Protein 4MAK (pdb70)

Sequence (149 aa):
SMLVVVTENVPPRLRGRLAIWLLEVRAGVYVVGDVSAKIREMIWEQIAGLAEEGNVVMAWATNTETGFEFQTFGSMLVVVTENVPPRLRGRLAIWLLEVRAGVYVGDVSAKIREMIWEEQIAGLAEEGNVVMAWATNTETGFEFQTFGLNR

Nearest PDB structures (foldseek):
  4mak-assembly1_A  TM=1.014E+00  e=4.701E-13  Escherichia coli str. K-12 substr. MG1655
  4qdl-assembly1_E  TM=9.890E-01  e=5.034E-12  Escherichia coli K-12
  5dlj-assembly1_E  TM=9.706E-01  e=2.065E-11  Escherichia coli K-12
  4p6i-assembly1_A  TM=9.844E-01  e=1.123E-10  Escherichia coli K-12
  8fyc-assembly1_A  TM=9.137E-01  e=1.319E-06  Megasphaera

Structure (mmCIF, N/CA/C/O backbone):
data_4MAK
#
_entry.id   4MAK
#
_cell.length_a   30.048
_cell.length_b   66.009
_cell.length_c   69.972
_cell.angle_alpha   90.00
_cell.angle_beta   90.00
_cell.angle_gamma   90.00
#
_symmetry.space_group_name_H-M   'P 21 21 21'
#
loop_
_entity.id
_entity.type
_entity.pdbx_description
1 polymer 'CRISPR-associated endoribonuclease Cas2'
2 non-polymer DI(HYDROXYETHYL)ETHER
3 water water
#
loop_
_atom_site.group_PDB
_atom_site.id
_atom_site.type_symbol
_atom_site.label_atom_id
_atom_site.label_alt_id
_atom_site.label_comp_id
_atom_site.label_asym_id
_atom_site.label_entity_id
_atom_site.label_seq_id
_atom_site.pdbx_PDB_ins_code
_atom_site.Cartn_x
_atom_site.Cartn_y
_atom_site.Cartn_z
_atom_site.occupancy
_atom_site.B_iso_or_equiv
_atom_site.auth_seq_id
_atom_site.auth_comp_id
_atom_site.auth_asym_id
_atom_site.auth_atom_id
_atom_site.pdbx_PDB_model_num
ATOM 1 N N . SER A 1 2 ? 3.691 -11.518 10.992 1.00 20.77 2 SER A N 1
ATOM 2 C CA . SER A 1 2 ? 2.675 -11.104 9.998 1.00 18.18 2 SER A CA 1
ATOM 3 C C . SER A 1 2 ? 3.009 -9.741 9.501 1.00 16.03 2 SER A C 1
ATOM 4 O O . SER A 1 2 ? 3.517 -8.879 10.253 1.00 16.67 2 SER A O 1
ATOM 7 N N . MET A 1 3 ? 2.685 -9.471 8.253 1.00 15.44 3 MET A N 1
ATOM 8 C CA . MET A 1 3 ? 2.934 -8.145 7.716 1.00 15.09 3 MET A CA 1
ATOM 9 C C . MET A 1 3 ? 2.151 -7.092 8.500 1.00 14.45 3 MET A C 1
ATOM 10 O O . MET A 1 3 ? 0.960 -7.282 8.776 1.00 16.15 3 MET A O 1
ATOM 15 N N . LEU A 1 4 ? 2.809 -5.968 8.780 1.00 14.10 4 LEU A N 1
ATOM 16 C CA . LEU A 1 4 ? 2.238 -4.809 9.423 1.00 14.46 4 LEU A CA 1
ATOM 17 C C . LEU A 1 4 ? 2.666 -3.559 8.646 1.00 14.14 4 LEU A C 1
ATOM 18 O O . LEU A 1 4 ? 3.844 -3.402 8.346 1.00 14.76 4 LEU A O 1
ATOM 23 N N . VAL A 1 5 ? 1.690 -2.710 8.323 1.00 13.73 5 VAL A N 1
ATOM 24 C CA . VAL A 1 5 ? 1.930 -1.422 7.741 1.00 13.60 5 VAL A CA 1
ATOM 25 C C . VAL A 1 5 ? 1.402 -0.366 8.705 1.00 14.04 5 VAL A C 1
ATOM 26 O O . VAL A 1 5 ? 0.304 -0.498 9.226 1.00 14.86 5 VAL A O 1
ATOM 30 N N . VAL A 1 6 ? 2.193 0.682 8.933 1.00 13.75 6 VAL A N 1
ATOM 31 C CA . VAL A 1 6 ? 1.809 1.820 9.741 1.00 13.86 6 VAL A CA 1
ATOM 32 C C . VAL A 1 6 ? 1.988 3.076 8.909 1.00 14.16 6 VAL A C 1
ATOM 33 O O . VAL A 1 6 ? 3.062 3.308 8.364 1.00 15.55 6 VAL A O 1
ATOM 37 N N . VAL A 1 7 ? 0.928 3.867 8.796 1.00 14.31 7 VAL A N 1
ATOM 38 C CA . VAL A 1 7 ? 0.941 5.114 8.055 1.00 15.48 7 VAL A CA 1
ATOM 39 C C . VAL A 1 7 ? 0.703 6.250 9.038 1.00 15.31 7 VAL A C 1
ATOM 40 O O . VAL A 1 7 ? -0.322 6.261 9.703 1.00 16.61 7 VAL A O 1
ATOM 44 N N . THR A 1 8 ? 1.632 7.183 9.136 1.00 16.33 8 THR A N 1
ATOM 45 C CA . THR A 1 8 ? 1.558 8.260 10.104 1.00 17.58 8 THR A CA 1
ATOM 46 C C . THR A 1 8 ? 1.418 9.605 9.405 1.00 17.95 8 THR A C 1
ATOM 47 O O . THR A 1 8 ? 1.965 9.799 8.307 1.00 19.95 8 THR A O 1
ATOM 51 N N . GLU A 1 9 ? 0.801 10.553 10.110 1.00 18.94 9 GLU A N 1
ATOM 52 C CA . GLU A 1 9 ? 0.690 11.950 9.679 1.00 20.62 9 GLU A CA 1
ATOM 53 C C . GLU A 1 9 ? 0.750 12.824 10.937 1.00 20.16 9 GLU A C 1
ATOM 54 O O . GLU A 1 9 ? -0.011 12.583 11.854 1.00 20.52 9 GLU A O 1
ATOM 60 N N . ASN A 1 10 ? 1.660 13.793 10.957 1.00 21.62 10 ASN A N 1
ATOM 61 C CA . ASN A 1 10 ? 1.692 14.789 12.040 1.00 23.15 10 ASN A CA 1
ATOM 62 C C . ASN A 1 10 ? 1.875 14.198 13.411 1.00 21.66 10 ASN A C 1
ATOM 63 O O . ASN A 1 10 ? 1.258 14.635 14.372 1.00 23.62 10 ASN A O 1
ATOM 68 N N . VAL A 1 11 ? 2.700 13.158 13.503 1.00 20.70 11 VAL A N 1
ATOM 69 C CA . VAL A 1 11 ? 3.007 12.563 14.782 1.00 18.97 11 VAL A CA 1
ATOM 70 C C . VAL A 1 11 ? 4.371 13.045 15.295 1.00 20.06 11 VAL A C 1
ATOM 71 O O . VAL A 1 11 ? 5.241 13.483 14.536 1.00 22.40 11 VAL A O 1
ATOM 75 N N . PRO A 1 12 ? 4.606 12.949 16.605 1.00 20.39 12 PRO A N 1
ATOM 76 C CA . PRO A 1 12 ? 5.885 13.422 17.143 1.00 21.55 12 PRO A CA 1
ATOM 77 C C . PRO A 1 12 ? 7.055 12.583 16.690 1.00 21.50 12 PRO A C 1
ATOM 78 O O . PRO A 1 12 ? 6.907 11.360 16.460 1.00 21.16 12 PRO A O 1
ATOM 82 N N . PRO A 1 13 ? 8.250 13.188 16.599 1.00 22.48 13 PRO A N 1
ATOM 83 C CA . PRO A 1 13 ? 9.433 12.441 16.180 1.00 23.29 13 PRO A CA 1
ATOM 84 C C . PRO A 1 13 ? 9.715 11.183 17.006 1.00 22.00 13 PRO A C 1
ATOM 85 O O . PRO A 1 13 ? 10.219 10.200 16.470 1.00 22.65 13 PRO A O 1
ATOM 89 N N . ARG A 1 14 ? 9.384 11.190 18.274 1.00 21.04 14 ARG A N 1
ATOM 90 C CA . ARG A 1 14 ? 9.658 10.026 19.100 1.00 20.92 14 ARG A CA 1
ATOM 91 C C . ARG A 1 14 ? 8.898 8.818 18.585 1.00 19.29 14 ARG A C 1
ATOM 92 O O . ARG A 1 14 ? 9.432 7.696 18.615 1.00 19.62 14 ARG A O 1
ATOM 100 N N . LEU A 1 15 ? 7.660 9.002 18.158 1.00 18.63 15 LEU A N 1
ATOM 101 C CA . LEU A 1 15 ? 6.919 7.854 17.633 1.00 17.07 15 LEU A CA 1
ATOM 102 C C . LEU A 1 15 ? 7.530 7.364 16.338 1.00 17.53 15 LEU A C 1
ATOM 103 O O . LEU A 1 15 ? 7.630 6.178 16.097 1.00 17.88 15 LEU A O 1
ATOM 108 N N . ARG A 1 16 ? 7.922 8.280 15.463 1.00 18.52 16 ARG A N 1
ATOM 109 C CA . ARG A 1 16 ? 8.585 7.899 14.220 1.00 18.84 16 ARG A CA 1
ATOM 110 C C . ARG A 1 16 ? 9.810 7.034 14.507 1.00 18.69 16 ARG A C 1
ATOM 111 O O . ARG A 1 16 ? 10.043 5.995 13.871 1.00 20.08 16 ARG A O 1
ATOM 119 N N . GLY A 1 17 ? 10.605 7.453 15.493 1.00 18.90 17 GLY A N 1
ATOM 120 C CA . GLY A 1 17 ? 11.807 6.699 15.831 1.00 18.22 17 GLY A CA 1
ATOM 121 C C . GLY A 1 17 ? 11.495 5.325 16.388 1.00 17.21 17 GLY A C 1
ATOM 122 O O . GLY A 1 17 ? 12.167 4.344 16.067 1.00 18.54 17 GLY A O 1
ATOM 123 N N . ARG A 1 18 ? 10.474 5.213 17.230 1.00 16.49 18 ARG A N 1
ATOM 124 C CA . ARG A 1 18 ? 10.153 3.907 17.781 1.00 16.06 18 ARG A CA 1
ATOM 125 C C . ARG A 1 18 ? 9.596 2.981 16.695 1.00 15.29 18 ARG A C 1
ATOM 126 O O . ARG A 1 18 ? 9.892 1.793 16.734 1.00 16.30 18 ARG A O 1
ATOM 134 N N . LEU A 1 19 ? 8.779 3.487 15.781 1.00 15.47 19 LEU A N 1
ATOM 135 C CA . LEU A 1 19 ? 8.308 2.628 14.696 1.00 15.47 19 LEU A CA 1
ATOM 136 C C . LEU A 1 19 ? 9.459 2.042 13.927 1.00 15.17 19 LEU A C 1
ATOM 137 O O . LEU A 1 19 ? 9.434 0.878 13.520 1.00 16.09 19 LEU A O 1
ATOM 142 N N . ALA A 1 20 ? 10.514 2.820 13.734 1.00 15.85 20 ALA A N 1
ATOM 143 C CA . ALA A 1 20 ? 11.689 2.414 12.976 1.00 16.20 20 ALA A CA 1
ATOM 144 C C . ALA A 1 20 ? 12.517 1.338 13.692 1.00 15.71 20 ALA A C 1
ATOM 145 O O . ALA A 1 20 ? 13.359 0.720 13.047 1.00 17.41 20 ALA A O 1
ATOM 147 N N . ILE A 1 21 ? 12.291 1.085 14.978 1.00 15.46 21 ILE A N 1
ATOM 148 C CA . ILE A 1 21 ? 12.950 -0.034 15.639 1.00 15.98 21 ILE A CA 1
ATOM 149 C C . ILE A 1 21 ? 12.632 -1.341 14.930 1.00 15.92 21 ILE A C 1
ATOM 150 O O . ILE A 1 21 ? 13.478 -2.212 14.801 1.00 17.93 21 ILE A O 1
ATOM 155 N N . TRP A 1 22 ? 11.380 -1.479 14.539 1.00 15.08 22 TRP A N 1
ATOM 156 C CA . TRP A 1 22 ? 10.865 -2.730 14.017 1.00 16.09 22 TRP A CA 1
ATOM 157 C C . TRP A 1 22 ? 10.495 -2.708 12.560 1.00 15.50 22 TRP A C 1
ATOM 158 O O . TRP A 1 22 ? 10.418 -3.763 11.936 1.00 17.68 22 TRP A O 1
ATOM 169 N N . LEU A 1 23 ? 10.218 -1.546 12.008 1.00 14.73 23 LEU A N 1
ATOM 170 C CA . LEU A 1 23 ? 9.648 -1.409 10.672 1.00 14.96 23 LEU A CA 1
ATOM 171 C C . LEU A 1 23 ? 10.551 -0.574 9.779 1.00 14.99 23 LEU A C 1
ATOM 172 O O . LEU A 1 23 ? 11.313 0.265 10.266 1.00 17.58 23 LEU A O 1
ATOM 177 N N . LEU A 1 24 ? 10.455 -0.818 8.493 1.00 14.92 24 LEU A N 1
ATOM 178 C CA . LEU A 1 24 ? 11.190 -0.096 7.469 1.00 15.51 24 LEU A CA 1
ATOM 179 C C . LEU A 1 24 ? 10.381 1.072 6.955 1.00 14.55 24 LEU A C 1
ATOM 180 O O . LEU A 1 24 ? 9.234 0.888 6.497 1.00 15.35 24 LEU A O 1
ATOM 185 N N . GLU A 1 25 ? 10.903 2.288 7.028 1.00 15.24 25 GLU A N 1
ATOM 186 C CA . GLU A 1 25 ? 10.247 3.456 6.509 1.00 16.24 25 GLU A CA 1
ATOM 187 C C . GLU A 1 25 ? 10.518 3.525 5.000 1.00 16.62 25 GLU A C 1
ATOM 188 O O . GLU A 1 25 ? 11.574 3.895 4.563 1.00 19.79 25 GLU A O 1
ATOM 194 N N . VAL A 1 26 ? 9.554 3.104 4.205 1.00 16.56 26 VAL A N 1
ATOM 195 C CA . VAL A 1 26 ? 9.733 3.026 2.760 1.00 18.75 26 VAL A CA 1
ATOM 196 C C . VAL A 1 26 ? 9.481 4.333 2.048 1.00 19.23 26 VAL A C 1
ATOM 197 O O . VAL A 1 26 ? 9.969 4.513 0.946 1.00 23.75 26 VAL A O 1
ATOM 201 N N . ARG A 1 27 ? 8.703 5.211 2.657 1.00 19.59 27 ARG A N 1
ATOM 202 C CA . ARG A 1 27 ? 8.413 6.585 2.2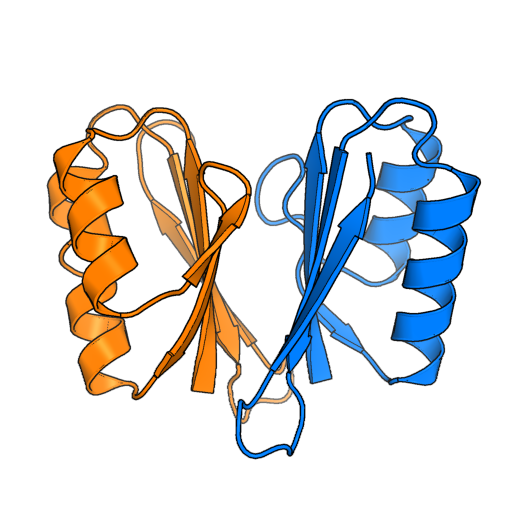44 1.00 21.04 27 ARG A CA 1
ATOM 203 C C . ARG A 1 27 ? 8.163 7.333 3.554 1.00 19.68 27 ARG A C 1
ATOM 204 O O . ARG A 1 27 ? 7.809 6.714 4.503 1.00 19.69 27 ARG A O 1
ATOM 212 N N . ALA A 1 28 ? 8.361 8.639 3.618 1.00 21.57 28 ALA A N 1
ATOM 213 C CA . ALA A 1 28 ? 8.135 9.364 4.875 1.00 21.89 28 ALA A CA 1
ATOM 214 C C . ALA A 1 28 ? 6.758 9.028 5.419 1.00 21.06 28 ALA A C 1
ATOM 215 O O . ALA A 1 28 ? 5.747 9.210 4.754 1.00 22.91 28 ALA A O 1
ATOM 217 N N . GLY A 1 29 ? 6.720 8.528 6.632 1.00 19.82 29 GLY A N 1
ATOM 218 C CA . GLY A 1 29 ? 5.464 8.217 7.266 1.00 19.61 29 GLY A CA 1
ATOM 219 C C . GLY A 1 29 ? 4.810 6.902 6.852 1.00 18.33 29 GLY A C 1
ATOM 220 O O . GLY A 1 29 ? 3.667 6.641 7.282 1.00 19.84 29 GLY A O 1
ATOM 221 N N . VAL A 1 30 ? 5.471 6.068 6.060 1.00 16.86 30 VAL A N 1
ATOM 222 C CA . VAL A 1 30 ? 4.939 4.759 5.682 1.00 16.12 30 VAL A CA 1
ATOM 223 C C . VAL A 1 30 ? 5.941 3.697 6.070 1.00 15.34 30 VAL A C 1
ATOM 224 O O . VAL A 1 30 ? 7.028 3.645 5.526 1.00 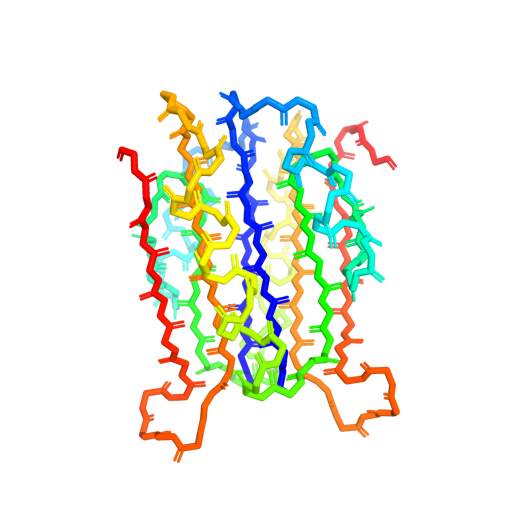16.74 30 VAL A O 1
ATOM 228 N N . TYR A 1 31 ? 5.558 2.897 7.049 1.00 14.35 31 TYR A N 1
ATOM 229 C CA . TYR A 1 31 ? 6.410 1.897 7.651 1.00 14.68 31 TYR A CA 1
ATOM 230 C C . TYR A 1 31 ? 5.888 0.503 7.362 1.00 14.14 31 TYR A C 1
ATOM 231 O O . TYR A 1 31 ? 4.672 0.273 7.488 1.00 15.35 31 TYR A O 1
ATOM 240 N N . VAL A 1 32 ? 6.762 -0.429 7.037 1.00 14.20 32 VAL A N 1
ATOM 241 C CA A VAL A 1 32 ? 6.368 -1.813 6.753 0.50 14.38 32 VAL A CA 1
ATOM 242 C CA B VAL A 1 32 ? 6.341 -1.794 6.734 0.50 14.60 32 VAL A CA 1
ATOM 243 C C . VAL A 1 32 ? 7.297 -2.824 7.378 1.00 14.07 32 VAL A C 1
ATOM 244 O O . VAL A 1 32 ? 8.532 -2.652 7.386 1.00 15.04 32 VAL A O 1
ATOM 251 N N . GLY A 1 33 ? 6.739 -3.894 7.909 1.00 14.78 33 GLY A N 1
ATOM 252 C CA . GLY A 1 33 ? 7.557 -4.955 8.422 1.00 15.68 33 GLY A CA 1
ATOM 253 C C . GLY A 1 33 ? 6.775 -6.229 8.566 1.00 15.43 33 GLY A C 1
ATOM 254 O O . GLY A 1 33 ? 5.583 -6.275 8.237 1.00 17.25 33 GLY A O 1
ATOM 255 N N . ASP A 1 34 ? 7.441 -7.255 9.050 1.00 16.49 34 ASP A N 1
ATOM 256 C CA . ASP A 1 34 ? 6.835 -8.541 9.393 1.00 16.51 34 ASP A CA 1
ATOM 257 C C . ASP A 1 34 ? 7.194 -8.784 10.837 1.00 16.86 34 ASP A C 1
ATOM 258 O O . ASP A 1 34 ? 8.347 -9.011 11.136 1.00 19.41 34 ASP A O 1
ATOM 263 N N . VAL A 1 35 ? 6.222 -8.705 11.727 1.00 16.19 35 VAL A N 1
ATOM 264 C CA . VAL A 1 35 ? 6.484 -8.736 13.159 1.00 16.74 35 VAL A CA 1
ATOM 265 C C . VAL A 1 35 ? 5.463 -9.641 13.838 1.00 16.27 35 VAL A C 1
ATOM 266 O O . VAL A 1 35 ? 4.351 -9.862 13.359 1.00 16.99 35 VAL A O 1
ATOM 270 N N . SER A 1 36 ? 5.853 -10.147 14.989 1.00 16.54 36 SER A N 1
ATOM 271 C CA . SER A 1 36 ? 5.000 -11.006 15.790 1.00 16.98 36 SER A CA 1
ATOM 272 C C . SER A 1 36 ? 3.814 -10.261 16.330 1.00 16.38 36 SER A C 1
ATOM 273 O O . SER A 1 36 ? 3.814 -9.015 16.392 1.00 16.18 36 SER A O 1
ATOM 276 N N . ALA A 1 37 ? 2.805 -10.982 16.779 1.00 17.09 37 ALA A N 1
ATOM 277 C CA . ALA A 1 37 ? 1.663 -10.372 17.419 1.00 17.10 37 ALA A CA 1
ATOM 278 C C . ALA A 1 37 ? 2.061 -9.573 18.659 1.00 16.98 37 ALA A C 1
ATOM 279 O O . ALA A 1 37 ? 1.515 -8.527 18.940 1.00 17.03 37 ALA A O 1
ATOM 281 N N . LYS A 1 38 ? 3.033 -10.073 19.411 1.00 17.23 38 LYS A N 1
ATOM 282 C CA . LYS A 1 38 ? 3.466 -9.375 20.614 1.00 17.53 38 LYS A CA 1
ATOM 283 C C . LYS A 1 38 ? 4.114 -8.042 20.253 1.00 16.24 38 LYS A C 1
ATOM 284 O O . LYS A 1 38 ? 3.856 -7.021 20.906 1.00 16.82 38 LYS A O 1
ATOM 290 N N . ILE A 1 39 ? 4.945 -8.005 19.225 1.00 16.00 39 ILE A N 1
ATOM 291 C CA . ILE A 1 39 ? 5.538 -6.756 18.799 1.00 15.50 39 ILE A CA 1
ATOM 292 C C . ILE A 1 39 ? 4.491 -5.853 18.192 1.00 15.10 39 ILE A C 1
ATOM 293 O O . ILE A 1 39 ? 4.512 -4.654 18.429 1.00 14.95 39 ILE A O 1
ATOM 298 N N . ARG A 1 40 ? 3.550 -6.397 17.453 1.00 15.44 40 ARG A N 1
ATOM 299 C CA . ARG A 1 40 ? 2.478 -5.583 16.938 1.00 15.04 40 ARG A CA 1
ATOM 300 C C . ARG A 1 40 ? 1.708 -4.885 18.079 1.00 14.30 40 ARG A C 1
ATOM 301 O O . ARG A 1 40 ? 1.367 -3.734 17.941 1.00 14.82 40 ARG A O 1
ATOM 309 N N . GLU A 1 41 ? 1.428 -5.615 19.170 1.00 15.01 41 GLU A N 1
ATOM 310 C CA . GLU A 1 41 ? 0.755 -5.015 20.311 1.00 15.16 41 GLU A CA 1
ATOM 311 C C . GLU A 1 41 ? 1.613 -3.960 20.973 1.00 14.97 41 GLU A C 1
ATOM 312 O O . GLU A 1 41 ? 1.080 -2.943 21.437 1.00 15.60 41 GLU A O 1
ATOM 318 N N . MET A 1 42 ? 2.922 -4.156 21.021 1.00 14.73 42 MET A N 1
ATOM 319 C CA . MET A 1 42 ? 3.794 -3.118 21.533 1.00 15.04 42 MET A CA 1
ATOM 320 C C . MET A 1 42 ? 3.703 -1.853 20.669 1.00 14.15 42 MET A C 1
ATOM 321 O O . MET A 1 42 ? 3.657 -0.733 21.183 1.00 14.99 42 MET A O 1
ATOM 326 N N . ILE A 1 43 ? 3.678 -2.028 19.348 1.00 13.98 43 ILE A N 1
ATOM 327 C CA . ILE A 1 43 ? 3.534 -0.916 18.437 1.00 14.34 43 ILE A CA 1
ATOM 328 C C . ILE A 1 43 ? 2.189 -0.204 18.622 1.00 13.93 43 ILE A C 1
ATOM 329 O O . ILE A 1 43 ? 2.142 1.022 18.656 1.00 14.60 43 ILE A O 1
ATOM 334 N N . TRP A 1 44 ? 1.111 -0.971 18.734 1.00 14.20 44 TRP A N 1
ATOM 335 C CA . TRP A 1 44 ? -0.228 -0.428 18.999 1.00 14.60 44 TRP A CA 1
ATOM 336 C C . TRP A 1 44 ? -0.160 0.484 20.230 1.00 14.43 44 TRP A C 1
ATOM 337 O O . TRP A 1 44 ? -0.660 1.613 20.221 1.00 15.07 44 TRP A O 1
ATOM 348 N N . GLU A 1 45 ? 0.449 -0.020 21.299 1.00 14.79 45 GLU A N 1
ATOM 349 C CA . GLU A 1 45 ? 0.583 0.730 22.555 1.00 15.18 45 GLU A CA 1
ATOM 350 C C . GLU A 1 45 ? 1.376 2.004 22.341 1.00 14.67 45 GLU A C 1
ATOM 351 O O . GLU A 1 45 ? 1.017 3.031 22.910 1.00 15.73 45 GLU A O 1
ATOM 357 N N . GLN A 1 46 ? 2.511 1.934 21.641 1.00 14.77 46 GLN A N 1
ATOM 358 C CA . GLN A 1 46 ? 3.298 3.142 21.433 1.00 14.99 46 GLN A CA 1
ATOM 359 C C . GLN A 1 46 ? 2.519 4.171 20.612 1.00 14.92 46 GLN A C 1
ATOM 360 O O . GLN A 1 46 ? 2.607 5.378 20.897 1.00 16.33 46 GLN A O 1
ATOM 366 N N . ILE A 1 47 ? 1.812 3.756 19.565 1.00 14.74 47 ILE A N 1
ATOM 367 C CA . ILE A 1 47 ? 1.000 4.679 18.793 1.00 14.74 47 ILE A CA 1
ATOM 368 C C . ILE A 1 47 ? -0.060 5.325 19.674 1.00 15.56 47 ILE A C 1
ATOM 369 O O . ILE A 1 47 ? -0.229 6.556 19.658 1.00 16.61 47 ILE A O 1
ATOM 374 N N . ALA A 1 48 ? -0.772 4.507 20.444 1.00 15.71 48 ALA A N 1
ATOM 375 C CA . ALA A 1 48 ? -1.839 5.052 21.285 1.00 17.57 48 ALA A CA 1
ATOM 376 C C . ALA A 1 48 ? -1.276 6.057 22.281 1.00 18.69 48 ALA A C 1
ATOM 377 O O . ALA A 1 48 ? -1.920 7.061 22.562 1.00 21.95 48 ALA A O 1
ATOM 379 N N . GLY A 1 49 ? -0.086 5.793 22.814 1.00 18.54 49 GLY A N 1
ATOM 380 C CA . GLY A 1 49 ? 0.509 6.685 23.800 1.00 20.38 49 GLY A CA 1
ATOM 381 C C . GLY A 1 49 ? 1.219 7.904 23.261 1.00 21.29 49 GLY A C 1
ATOM 382 O O . GLY A 1 49 ? 1.249 8.911 23.957 1.00 25.46 49 GLY A O 1
ATOM 383 N N . LEU A 1 50 ? 1.733 7.849 22.042 1.00 18.83 50 LEU A N 1
ATOM 384 C CA . LEU A 1 50 ? 2.627 8.873 21.554 1.00 19.36 50 LEU A CA 1
ATOM 385 C C . LEU A 1 50 ? 2.106 9.671 20.374 1.00 20.05 50 LEU A C 1
ATOM 386 O O . LEU A 1 50 ? 2.744 10.672 20.045 1.00 22.72 50 LEU A O 1
ATOM 391 N N . ALA A 1 51 ? 1.001 9.287 19.743 1.00 19.27 51 ALA A N 1
ATOM 392 C CA . ALA A 1 51 ? 0.576 9.949 18.514 1.00 19.67 51 ALA A CA 1
ATOM 393 C C . ALA A 1 51 ? 0.172 11.403 18.729 1.00 20.33 51 ALA A C 1
ATOM 394 O O . ALA A 1 51 ? 0.203 12.172 17.770 1.00 20.18 51 ALA A O 1
ATOM 396 N N . GLU A 1 52 ? -0.226 11.743 19.952 1.00 21.04 52 GLU A N 1
ATOM 397 C CA . GLU A 1 52 ? -0.706 13.079 20.319 1.00 21.02 52 GLU A CA 1
ATOM 398 C C . GLU A 1 52 ? -1.854 13.437 19.372 1.00 21.57 52 GLU A C 1
ATOM 399 O O . GLU A 1 52 ? -2.848 12.728 19.347 1.00 22.95 52 GLU A O 1
ATOM 405 N N . GLU A 1 53 ? -1.719 14.506 18.607 1.00 20.67 53 GLU A N 1
ATOM 406 C CA . GLU A 1 53 ? -2.780 14.927 17.740 1.00 20.68 53 GLU A CA 1
ATOM 407 C C . GLU A 1 53 ? -2.644 14.412 16.311 1.00 21.43 53 GLU A C 1
ATOM 408 O O . GLU A 1 53 ? -3.407 14.815 15.446 1.00 23.63 53 GLU A O 1
ATOM 414 N N . GLY A 1 54 ? -1.636 13.590 16.043 1.00 20.79 54 GLY A N 1
ATOM 415 C CA . GLY A 1 54 ? -1.439 12.973 14.765 1.00 19.94 54 GLY A CA 1
ATOM 416 C C . GLY A 1 54 ? -2.486 11.960 14.384 1.00 19.43 54 GLY A C 1
ATOM 417 O O . GLY A 1 54 ? -3.317 11.555 15.170 1.00 24.61 54 GLY A O 1
ATOM 418 N N . ASN A 1 55 ? -2.449 11.560 13.133 1.00 20.22 55 ASN A N 1
ATOM 419 C CA . ASN A 1 55 ? -3.332 10.542 12.607 1.00 22.43 55 ASN A CA 1
ATOM 420 C C . ASN A 1 55 ? -2.487 9.318 12.217 1.00 19.17 55 ASN A C 1
ATOM 421 O O . ASN A 1 55 ? -1.464 9.454 11.566 1.00 19.93 55 ASN A O 1
ATOM 426 N N . VAL A 1 56 ? -2.906 8.123 12.594 1.00 17.64 56 VAL A N 1
ATOM 427 C CA . VAL A 1 56 ? -2.170 6.917 12.270 1.00 16.70 56 VAL A CA 1
ATOM 428 C C . VAL A 1 56 ? -3.140 5.839 11.830 1.00 16.94 56 VAL A C 1
ATOM 429 O O . VAL A 1 56 ? -4.235 5.704 12.389 1.00 17.47 56 VAL A O 1
ATOM 433 N N . VAL A 1 57 ? -2.722 5.035 10.850 1.00 16.41 57 VAL A N 1
ATOM 434 C CA . VAL A 1 57 ? -3.396 3.795 10.479 1.00 16.93 57 VAL A CA 1
ATOM 435 C C . VAL A 1 57 ? -2.422 2.655 10.668 1.00 15.42 57 VAL A C 1
ATOM 436 O O . VAL A 1 57 ? -1.299 2.714 10.175 1.00 16.52 57 VAL A O 1
ATOM 440 N N . MET A 1 58 ? -2.874 1.592 11.313 1.00 15.22 58 MET A N 1
ATOM 441 C CA . MET A 1 58 ? -2.168 0.315 11.363 1.00 14.77 58 MET A CA 1
ATOM 442 C C . MET A 1 58 ? -2.977 -0.702 10.605 1.00 15.03 58 MET A C 1
ATOM 443 O O . MET A 1 58 ? -4.192 -0.758 10.781 1.00 16.58 58 MET A O 1
ATOM 448 N N . ALA A 1 59 ? -2.350 -1.511 9.791 1.00 14.36 59 ALA A N 1
ATOM 449 C CA . ALA A 1 59 ? -3.030 -2.616 9.116 1.00 14.87 59 ALA A CA 1
ATOM 450 C C . ALA A 1 59 ? -2.124 -3.823 9.138 1.00 14.66 59 ALA A C 1
ATOM 451 O O . ALA A 1 59 ? -0.931 -3.694 8.834 1.00 15.18 59 ALA A O 1
ATOM 453 N N . TRP A 1 60 ? -2.643 -4.993 9.501 1.00 14.91 60 TRP A N 1
ATOM 454 C CA . TRP A 1 60 ? -1.822 -6.179 9.607 1.00 15.19 60 TRP A CA 1
ATOM 455 C C . TRP A 1 60 ? -2.550 -7.399 9.085 1.00 15.14 60 TRP A C 1
ATOM 456 O O . TRP A 1 60 ? -3.771 -7.500 9.123 1.00 16.10 60 TRP A O 1
ATOM 467 N N . ALA A 1 61 ? -1.768 -8.340 8.604 1.00 15.31 61 ALA A N 1
ATOM 468 C CA . ALA A 1 61 ? -2.294 -9.582 8.054 1.00 15.87 61 ALA A CA 1
ATOM 469 C C . ALA A 1 61 ? -2.738 -10.505 9.171 1.00 17.20 61 ALA A C 1
ATOM 470 O O . ALA A 1 61 ? -2.120 -10.587 10.228 1.00 18.37 61 ALA A O 1
ATOM 472 N N . THR A 1 62 ? -3.821 -11.228 8.905 1.00 17.20 62 THR A N 1
ATOM 473 C CA . THR A 1 62 ? -4.380 -12.208 9.820 1.00 18.95 62 THR A CA 1
ATOM 474 C C . THR A 1 62 ? -4.828 -13.446 9.071 1.00 18.71 62 THR A C 1
ATOM 475 O O . THR A 1 62 ? -5.002 -13.423 7.869 1.00 21.28 62 THR A O 1
ATOM 479 N N . ASN A 1 63 ? -5.008 -14.546 9.797 1.00 22.30 63 ASN A N 1
ATOM 480 C CA . ASN A 1 63 ? -5.535 -15.780 9.224 1.00 25.09 63 ASN A CA 1
ATOM 481 C C . ASN A 1 63 ? -7.016 -15.885 9.455 1.00 30.39 63 ASN A C 1
ATOM 48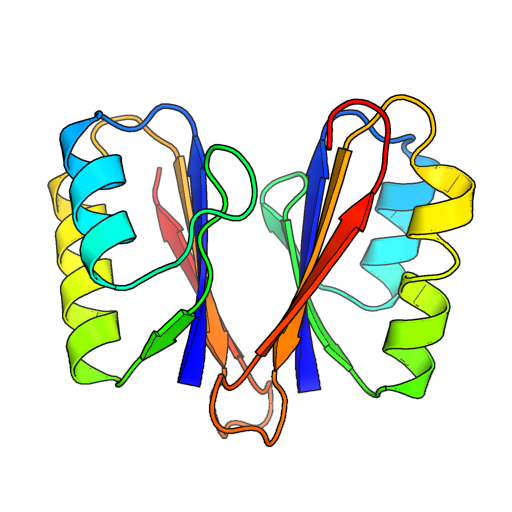2 O O . ASN A 1 63 ? -7.494 -16.922 9.809 1.00 57.78 63 ASN A O 1
ATOM 487 N N . THR A 1 64 ? -7.740 -14.818 9.213 1.00 28.15 64 THR A N 1
ATOM 488 C CA . THR A 1 64 ? -9.166 -14.778 9.272 1.00 29.27 64 THR A CA 1
ATOM 489 C C . THR A 1 64 ? -9.680 -14.739 7.842 1.00 26.07 64 THR A C 1
ATOM 490 O O . THR A 1 64 ? -8.921 -14.704 6.854 1.00 25.79 64 THR A O 1
ATOM 494 N N . GLU A 1 65 ? -10.993 -14.896 7.757 1.00 29.02 65 GLU A N 1
ATOM 495 C CA . GLU A 1 65 ? -11.652 -14.849 6.501 1.00 25.89 65 GLU A CA 1
ATOM 496 C C . GLU A 1 65 ? -11.335 -13.537 5.757 1.00 21.55 65 GLU A C 1
ATOM 497 O O . GLU A 1 65 ? -11.107 -13.541 4.574 1.00 22.77 65 GLU A O 1
ATOM 503 N N . THR A 1 66 ? -11.385 -12.415 6.460 1.00 21.40 66 THR A N 1
ATOM 504 C CA . THR A 1 66 ? -11.083 -11.113 5.869 1.00 19.53 66 THR A CA 1
ATOM 505 C C . THR A 1 66 ? -9.612 -11.035 5.421 1.00 17.88 66 THR A C 1
ATOM 506 O O . THR A 1 66 ? -9.301 -10.430 4.413 1.00 18.37 66 THR A O 1
ATOM 510 N N . GLY A 1 67 ? -8.720 -11.635 6.212 1.00 17.76 67 GLY A N 1
ATOM 511 C CA . GLY A 1 67 ? -7.312 -11.717 5.899 1.00 16.99 67 GLY A CA 1
ATOM 512 C C . GLY A 1 67 ? -6.464 -10.580 6.432 1.00 15.89 67 GLY A C 1
ATOM 513 O O . GLY A 1 67 ? -5.258 -10.596 6.268 1.00 16.67 67 GLY A O 1
ATOM 514 N N . PHE A 1 68 ? -7.084 -9.588 7.047 1.00 16.92 68 PHE A N 1
ATOM 515 C CA . PHE A 1 68 ? -6.377 -8.488 7.663 1.00 16.83 68 PHE A CA 1
ATOM 516 C C . PHE A 1 68 ? -7.252 -7.874 8.708 1.00 16.40 68 PHE A C 1
ATOM 517 O O . PHE A 1 68 ? -8.472 -8.030 8.719 1.00 18.18 68 PHE A O 1
ATOM 525 N N . GLU A 1 69 ? -6.622 -7.055 9.546 1.00 16.99 69 GLU A N 1
ATOM 526 C CA . GLU A 1 69 ? -7.278 -6.183 10.513 1.00 17.33 69 GLU A CA 1
ATOM 527 C C . GLU A 1 69 ? -6.622 -4.818 10.424 1.00 15.52 69 GLU A C 1
ATOM 528 O O . GLU A 1 69 ? -5.508 -4.719 9.972 1.00 16.19 69 GLU A O 1
ATOM 534 N N . PHE A 1 70 ? -7.300 -3.794 10.896 1.00 15.79 70 PHE A N 1
ATOM 535 C CA . PHE A 1 70 ? -6.729 -2.461 10.929 1.00 15.83 70 PHE A CA 1
ATOM 536 C C . PHE A 1 70 ? -7.267 -1.675 12.096 1.00 15.61 70 PHE A C 1
ATOM 537 O O . PHE A 1 70 ? -8.322 -1.971 12.636 1.00 17.76 70 PHE A O 1
ATOM 545 N N . GLN A 1 71 ? -6.591 -0.593 12.415 1.00 15.55 71 GLN A N 1
ATOM 546 C CA . GLN A 1 71 ? -6.992 0.362 13.448 1.00 15.63 71 GLN A CA 1
ATOM 547 C C . GLN A 1 71 ? -6.552 1.742 13.045 1.00 15.73 71 GLN A C 1
ATOM 548 O O . GLN A 1 71 ? -5.410 1.928 12.648 1.00 16.90 71 GLN A O 1
ATOM 554 N N . THR A 1 72 ? -7.445 2.713 13.181 1.00 16.88 72 THR A N 1
ATOM 555 C CA . THR A 1 72 ? -7.101 4.097 13.032 1.00 18.19 72 THR A CA 1
ATOM 556 C C . THR A 1 72 ? -6.967 4.793 14.399 1.00 18.44 72 THR A C 1
ATOM 557 O O . THR A 1 72 ? -7.617 4.399 15.365 1.00 19.87 72 THR A O 1
ATOM 561 N N . PHE A 1 73 ? -6.170 5.827 14.421 1.00 18.86 73 PHE A N 1
ATOM 562 C CA . PHE A 1 73 ? -5.918 6.613 15.587 1.00 20.81 73 PHE A CA 1
ATOM 563 C C . PHE A 1 73 ? -5.952 8.084 15.143 1.00 23.18 73 PHE A C 1
ATOM 564 O O . PHE A 1 73 ? -5.402 8.434 14.114 1.00 22.78 73 PHE A O 1
ATOM 572 N N . GLY A 1 74 ? -6.601 8.962 15.907 1.00 26.55 74 GLY A N 1
ATOM 573 C CA . GLY A 1 74 ? -6.610 10.393 15.596 1.00 33.75 74 GLY A CA 1
ATOM 574 C C . GLY A 1 74 ? -7.886 10.913 14.948 1.00 52.95 74 GLY A C 1
ATOM 575 O O . GLY A 1 74 ? -8.483 10.248 14.093 1.00 56.98 74 GLY A O 1
ATOM 576 N N . SER B 1 2 ? -3.095 -12.226 -1.284 1.00 20.95 2 SER B N 1
ATOM 577 C CA . SER B 1 2 ? -2.416 -11.837 -0.045 1.00 16.68 2 SER B CA 1
ATOM 578 C C . SER B 1 2 ? -2.749 -10.402 0.328 1.00 15.51 2 SER B C 1
ATOM 579 O O . SER B 1 2 ? -3.226 -9.621 -0.516 1.00 15.38 2 SER B O 1
ATOM 582 N N . MET B 1 3 ? -2.468 -10.052 1.563 1.00 14.74 3 MET B N 1
ATOM 583 C CA . MET B 1 3 ? -2.728 -8.680 2.003 1.00 14.17 3 MET B CA 1
ATOM 584 C C . MET B 1 3 ? -1.939 -7.680 1.159 1.00 14.29 3 MET B C 1
ATOM 585 O O . MET B 1 3 ? -0.742 -7.858 0.935 1.00 14.90 3 MET B O 1
ATOM 590 N N . LEU B 1 4 ? -2.618 -6.612 0.757 1.00 13.92 4 LEU B N 1
ATOM 591 C CA . LEU B 1 4 ? -2.097 -5.518 -0.016 1.00 13.59 4 LEU B CA 1
ATOM 592 C C . LEU B 1 4 ? -2.532 -4.231 0.646 1.00 13.29 4 LEU B C 1
ATOM 593 O O . LEU B 1 4 ? -3.695 -4.061 0.943 1.00 14.35 4 LEU B O 1
ATOM 598 N N . VAL B 1 5 ? -1.571 -3.329 0.838 1.00 13.61 5 VAL B N 1
ATOM 599 C CA . VAL B 1 5 ? -1.816 -1.957 1.256 1.00 13.50 5 VAL B CA 1
ATOM 600 C C . VAL B 1 5 ? -1.331 -1.015 0.188 1.00 13.28 5 VAL B C 1
ATOM 601 O O . VAL B 1 5 ? -0.216 -1.190 -0.329 1.00 14.17 5 VAL B O 1
ATOM 605 N N . VAL B 1 6 ? -2.114 -0.020 -0.155 1.00 13.70 6 VAL B N 1
ATOM 606 C CA . VAL B 1 6 ? -1.743 1.008 -1.100 1.00 13.52 6 VAL B CA 1
ATOM 607 C C . VAL B 1 6 ? -1.910 2.346 -0.392 1.00 13.95 6 VAL B C 1
ATOM 608 O O . VAL B 1 6 ? -2.986 2.641 0.130 1.00 14.84 6 VAL B O 1
ATOM 612 N N . VAL B 1 7 ? -0.864 3.167 -0.401 1.00 14.19 7 VAL B N 1
ATOM 613 C CA . VAL B 1 7 ? -0.884 4.485 0.182 1.00 14.76 7 VAL B CA 1
ATOM 614 C C . VAL B 1 7 ? -0.641 5.514 -0.924 1.00 15.26 7 VAL B C 1
ATOM 615 O O . VAL B 1 7 ? 0.392 5.457 -1.567 1.00 16.19 7 VAL B O 1
ATOM 619 N N . THR B 1 8 ? -1.574 6.431 -1.124 1.00 16.30 8 THR B N 1
ATOM 620 C CA . THR B 1 8 ? -1.491 7.407 -2.191 1.00 16.78 8 THR B CA 1
ATOM 621 C C . THR B 1 8 ? -1.376 8.824 -1.623 1.00 17.37 8 THR B C 1
ATOM 622 O O . THR B 1 8 ? -1.891 9.107 -0.547 1.00 19.78 8 THR B O 1
ATOM 626 N N . GLU B 1 9 ? -0.752 9.701 -2.411 1.00 18.67 9 GLU B N 1
ATOM 627 C CA . GLU B 1 9 ? -0.657 11.128 -2.121 1.00 21.08 9 GLU B CA 1
ATOM 628 C C . GLU B 1 9 ? -0.704 11.891 -3.435 1.00 21.74 9 GLU B C 1
ATOM 629 O O . GLU B 1 9 ? 0.049 11.585 -4.365 1.00 23.06 9 GLU B O 1
ATOM 635 N N . ASN B 1 10 ? -1.627 12.842 -3.549 1.00 23.89 10 ASN B N 1
ATOM 636 C CA . ASN B 1 10 ? -1.680 13.764 -4.694 1.00 25.14 10 ASN B CA 1
ATOM 637 C C . ASN B 1 10 ? -1.824 13.028 -6.030 1.00 24.21 10 ASN B C 1
ATOM 638 O O . ASN B 1 10 ? -1.180 13.350 -7.034 1.00 28.69 10 ASN B O 1
ATOM 643 N N . VAL B 1 11 ? -2.724 12.054 -6.063 1.00 23.40 11 VAL B N 1
ATOM 644 C CA . VAL B 1 11 ? -2.960 11.292 -7.258 1.00 22.47 11 VAL B CA 1
ATOM 645 C C . VAL B 1 11 ? -4.300 11.728 -7.813 1.00 23.20 11 VAL B C 1
ATOM 646 O O . VAL B 1 11 ? -5.143 12.274 -7.084 1.00 25.93 11 VAL B O 1
ATOM 650 N N . PRO B 1 12 ? -4.537 11.465 -9.113 1.00 25.05 12 PRO B N 1
ATOM 651 C CA . PRO B 1 12 ? -5.848 11.851 -9.662 1.00 27.44 12 PRO B CA 1
ATOM 652 C C . PRO B 1 12 ? -6.997 11.128 -9.028 1.00 22.98 12 PRO B C 1
ATOM 653 O O . PRO B 1 12 ? -6.898 9.922 -8.690 1.00 23.18 12 PRO B O 1
ATOM 657 N N . PRO B 1 13 ? -8.141 11.779 -8.988 1.00 25.18 13 PRO B N 1
ATOM 658 C CA . PRO B 1 13 ? -9.333 11.131 -8.482 1.00 23.36 13 PRO B CA 1
ATOM 659 C C . PRO B 1 13 ? -9.674 9.826 -9.176 1.00 22.84 13 PRO B C 1
ATOM 660 O O . PRO B 1 13 ? -10.228 8.920 -8.578 1.00 22.91 13 PRO B O 1
ATOM 664 N N . ARG B 1 14 ? -9.337 9.720 -10.442 1.00 24.58 14 ARG B N 1
ATOM 665 C CA . ARG B 1 14 ? -9.630 8.542 -11.186 1.00 23.33 14 ARG B CA 1
ATOM 666 C C . ARG B 1 14 ? -8.919 7.300 -10.603 1.00 20.76 14 ARG B C 1
ATOM 667 O O . ARG B 1 14 ? -9.448 6.215 -10.547 1.00 21.77 14 ARG B O 1
ATOM 675 N N . LEU B 1 15 ? -7.701 7.471 -10.151 1.00 20.07 15 LEU B N 1
ATOM 676 C CA . LEU B 1 15 ? -6.977 6.340 -9.525 1.00 20.64 15 LEU B CA 1
ATOM 677 C C . LEU B 1 15 ? -7.587 5.967 -8.196 1.00 19.30 15 LEU B C 1
ATOM 678 O O . LEU B 1 15 ? -7.731 4.791 -7.881 1.00 19.48 15 LEU B O 1
ATOM 683 N N . ARG B 1 16 ? -7.969 6.979 -7.433 1.00 20.19 16 ARG B N 1
ATOM 684 C CA . ARG B 1 16 ? -8.601 6.765 -6.156 1.00 20.31 16 ARG B CA 1
ATOM 685 C C . ARG B 1 16 ? -9.845 5.880 -6.334 1.00 20.35 16 ARG B C 1
ATOM 686 O O . ARG B 1 16 ? -10.059 4.846 -5.641 1.00 22.61 16 ARG B O 1
ATOM 694 N N . GLY B 1 17 ? -10.650 6.207 -7.349 1.00 20.30 17 GLY B N 1
ATOM 695 C CA . GLY B 1 17 ? -11.820 5.408 -7.596 1.00 20.47 17 GLY B CA 1
ATOM 696 C C . GLY B 1 17 ? -11.550 3.985 -8.042 1.00 20.31 17 GLY B C 1
ATOM 697 O O . GLY B 1 17 ? -12.219 3.053 -7.649 1.00 21.46 17 GLY B O 1
ATOM 698 N N . ARG B 1 18 ? -10.580 3.797 -8.922 1.00 18.79 18 ARG B N 1
ATOM 699 C CA . ARG B 1 18 ? -10.269 2.441 -9.352 1.00 18.39 18 ARG B CA 1
ATOM 700 C C . ARG B 1 18 ? -9.670 1.582 -8.236 1.00 17.48 18 ARG B C 1
ATOM 701 O O . ARG B 1 18 ? -9.976 0.426 -8.163 1.00 17.88 18 ARG B O 1
ATOM 709 N N . LEU B 1 19 ? -8.860 2.155 -7.352 1.00 17.67 19 LEU B N 1
ATOM 710 C CA . LEU B 1 19 ? -8.339 1.379 -6.224 1.00 16.42 19 LEU B CA 1
ATOM 711 C C . LEU B 1 19 ? -9.481 0.833 -5.383 1.00 16.80 19 LEU B C 1
ATOM 712 O O . LEU B 1 19 ? -9.418 -0.296 -4.875 1.00 17.40 19 LEU B O 1
ATOM 717 N N . ALA B 1 20 ? -10.563 1.604 -5.230 1.00 18.10 20 ALA B N 1
ATOM 718 C CA . ALA B 1 20 ? -11.696 1.206 -4.415 1.00 18.74 20 ALA B CA 1
ATOM 719 C C . ALA B 1 20 ? -12.510 0.095 -5.053 1.00 17.66 20 ALA B C 1
ATOM 720 O O . ALA B 1 20 ? -13.351 -0.489 -4.406 1.00 19.75 20 ALA B O 1
ATOM 722 N N . ILE B 1 21 ? -12.275 -0.235 -6.325 1.00 17.82 21 ILE B N 1
ATOM 723 C CA . ILE B 1 21 ? -12.891 -1.401 -6.908 1.00 18.87 21 ILE B CA 1
ATOM 724 C C . ILE B 1 21 ? -12.552 -2.675 -6.134 1.00 18.29 21 ILE B C 1
ATOM 725 O O . ILE B 1 21 ? -13.375 -3.604 -5.974 1.00 20.57 21 ILE B O 1
ATOM 730 N N . TRP B 1 22 ? -11.306 -2.743 -5.671 1.00 17.81 22 TRP B N 1
ATOM 731 C CA . TRP B 1 22 ? -10.782 -3.923 -5.046 1.00 17.53 22 TRP B CA 1
ATOM 732 C C . TRP B 1 22 ? -10.446 -3.811 -3.572 1.00 17.08 22 TRP B C 1
ATOM 733 O O . TRP B 1 22 ? -10.377 -4.812 -2.872 1.00 19.34 22 TRP B O 1
ATOM 744 N N . LEU B 1 23 ? -10.170 -2.604 -3.109 1.00 16.14 23 LEU B N 1
ATOM 745 C CA . LEU B 1 23 ? -9.599 -2.354 -1.798 1.00 15.78 23 LEU B CA 1
ATOM 746 C C . LEU B 1 23 ? -10.499 -1.426 -0.995 1.00 15.69 23 LEU B C 1
ATOM 747 O O . LEU B 1 23 ? -11.282 -0.663 -1.538 1.00 18.93 23 LEU B O 1
ATOM 752 N N . LEU B 1 24 ? -10.402 -1.536 0.309 1.00 15.31 24 LEU B N 1
ATOM 753 C CA . LEU B 1 24 ? -11.138 -0.703 1.270 1.00 15.56 24 LEU B CA 1
ATOM 754 C C . LEU B 1 24 ? -10.316 0.509 1.627 1.00 15.05 24 LEU B C 1
ATOM 755 O O . LEU B 1 24 ? -9.182 0.386 2.106 1.00 15.65 24 LEU B O 1
ATOM 760 N N . GLU B 1 25 ? -10.867 1.715 1.439 1.00 16.04 25 GLU B N 1
ATOM 761 C CA . GLU B 1 25 ? -10.211 2.925 1.808 1.00 16.25 25 GLU B CA 1
ATOM 762 C C . GLU B 1 25 ? -10.495 3.211 3.284 1.00 16.95 25 GLU B C 1
ATOM 763 O O . GLU B 1 25 ? -11.594 3.610 3.644 1.00 20.09 25 GLU B O 1
ATOM 769 N N . VAL B 1 26 ? -9.533 2.965 4.140 1.00 17.15 26 VAL B N 1
ATOM 770 C CA . VAL B 1 26 ? -9.716 3.050 5.586 1.00 18.14 26 VAL B CA 1
ATOM 771 C C . VAL B 1 26 ? -9.461 4.430 6.116 1.00 19.61 26 VAL B C 1
ATOM 772 O O . VAL B 1 26 ? -9.916 4.750 7.201 1.00 23.62 26 VAL B O 1
ATOM 776 N N . ARG B 1 27 ? -8.726 5.240 5.367 1.00 20.78 27 ARG B N 1
ATOM 777 C CA . ARG B 1 27 ? -8.430 6.653 5.628 1.00 21.58 27 ARG B CA 1
ATOM 778 C C . ARG B 1 27 ? -8.170 7.252 4.259 1.00 19.39 27 ARG B C 1
ATOM 779 O O . ARG B 1 27 ? -7.811 6.521 3.377 1.00 19.66 27 ARG B O 1
ATOM 787 N N . ALA B 1 28 ? -8.318 8.556 4.046 1.00 21.38 28 ALA B N 1
ATOM 788 C CA . ALA B 1 28 ? -8.071 9.087 2.737 1.00 22.53 28 ALA B CA 1
ATOM 789 C C . ALA B 1 28 ? -6.698 8.686 2.237 1.00 19.44 28 ALA B C 1
ATOM 790 O O . ALA B 1 28 ? -5.700 8.947 2.877 1.00 21.90 28 ALA B O 1
ATOM 792 N N . GLY B 1 29 ? -6.650 8.051 1.071 1.00 20.11 29 GLY B N 1
ATOM 793 C CA . GLY B 1 29 ? -5.388 7.630 0.499 1.00 19.37 29 GLY B CA 1
ATOM 794 C C . GLY B 1 29 ? -4.762 6.386 1.088 1.00 17.59 29 GLY B C 1
ATOM 795 O O . GLY B 1 29 ? -3.630 6.095 0.736 1.00 19.49 29 GLY B O 1
ATOM 796 N N . VAL B 1 30 ? -5.437 5.665 1.943 1.00 16.64 30 VAL B N 1
ATOM 797 C CA . VAL B 1 30 ? -4.903 4.419 2.514 1.00 16.25 30 VAL B CA 1
ATOM 798 C C . VAL B 1 30 ? -5.901 3.307 2.256 1.00 15.24 30 VAL B C 1
ATOM 799 O O . VAL B 1 30 ? -7.026 3.333 2.777 1.00 16.55 30 VAL B O 1
ATOM 803 N N . TYR B 1 31 ? -5.505 2.348 1.425 1.00 14.29 31 TYR B N 1
ATOM 804 C CA . TYR B 1 31 ? -6.347 1.280 0.929 1.00 14.46 31 TYR B CA 1
ATOM 805 C C . TYR B 1 31 ? -5.821 -0.076 1.358 1.00 14.30 31 TYR B C 1
ATOM 806 O O . TYR B 1 31 ? -4.602 -0.288 1.298 1.00 15.69 31 TYR B O 1
ATOM 815 N N . VAL B 1 32 ? -6.697 -0.983 1.764 1.00 14.20 32 VAL B N 1
ATOM 816 C CA . VAL B 1 32 ? -6.275 -2.296 2.229 1.00 14.25 32 VAL B CA 1
ATOM 817 C C . VAL B 1 32 ? -7.190 -3.367 1.689 1.00 14.25 32 VAL B C 1
ATOM 818 O O . VAL B 1 32 ? -8.412 -3.218 1.635 1.00 15.15 32 VAL B O 1
ATOM 822 N N . GLY B 1 33 ? -6.632 -4.507 1.358 1.00 14.74 33 GLY B N 1
ATOM 823 C CA . GLY B 1 33 ? -7.416 -5.666 1.002 1.00 15.21 33 GLY B CA 1
ATOM 824 C C . GLY B 1 33 ? -6.604 -6.925 1.005 1.00 15.06 33 GLY B C 1
ATOM 825 O O . GLY B 1 33 ? -5.401 -6.895 1.263 1.00 17.69 33 GLY B O 1
ATOM 826 N N . ASP B 1 34 ? -7.249 -8.042 0.724 1.00 15.78 34 ASP B N 1
ATOM 827 C CA . ASP B 1 34 ? -6.582 -9.345 0.539 1.00 16.66 34 ASP B CA 1
ATOM 828 C C . ASP B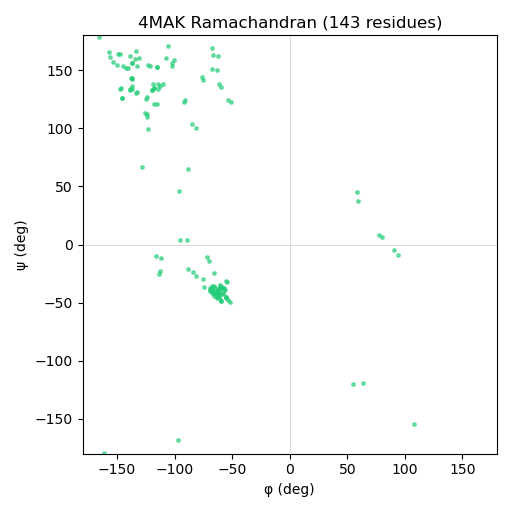 1 34 ? -6.960 -9.849 -0.834 1.00 16.05 34 ASP B C 1
ATOM 829 O O . ASP B 1 34 ? -8.093 -10.285 -1.027 1.00 17.78 34 ASP B O 1
ATOM 834 N N . VAL B 1 35 ? -6.080 -9.668 -1.809 1.00 15.83 35 VAL B N 1
ATOM 835 C CA . VAL B 1 35 ? -6.387 -9.901 -3.209 1.00 15.95 35 VAL B CA 1
ATOM 836 C C . VAL B 1 35 ? -5.304 -10.724 -3.866 1.00 15.55 35 VAL B C 1
ATOM 837 O O . VAL B 1 35 ? -4.162 -10.726 -3.472 1.00 16.53 35 VAL B O 1
ATOM 841 N N . SER B 1 36 ? -5.701 -11.437 -4.902 1.00 16.42 36 SER B N 1
ATOM 842 C CA . SER B 1 36 ? -4.791 -12.289 -5.625 1.00 17.83 36 SER B CA 1
ATOM 843 C C . SER B 1 36 ? -3.654 -11.527 -6.285 1.00 16.20 36 SER B C 1
ATOM 844 O O . SER B 1 36 ? -3.737 -10.333 -6.552 1.00 15.72 36 SER B O 1
ATOM 847 N N . ALA B 1 37 ? -2.608 -12.262 -6.633 1.00 16.88 37 ALA B N 1
ATOM 848 C CA . ALA B 1 37 ? -1.494 -11.697 -7.367 1.00 17.49 37 ALA B CA 1
ATOM 849 C C . ALA B 1 37 ? -1.937 -11.140 -8.706 1.00 17.01 37 ALA B C 1
ATOM 850 O O . ALA B 1 37 ? -1.410 -10.131 -9.170 1.00 17.01 37 ALA B O 1
ATOM 852 N N . LYS B 1 38 ? -2.902 -11.797 -9.340 1.00 17.73 38 LYS B N 1
ATOM 853 C CA . LYS B 1 38 ? -3.441 -11.308 -10.611 1.00 18.03 38 LYS B CA 1
ATOM 854 C C . LYS B 1 38 ? -4.105 -9.949 -10.446 1.00 16.31 38 LYS B C 1
ATOM 855 O O . LYS B 1 38 ? -3.881 -9.028 -11.245 1.00 17.34 38 LYS B O 1
ATOM 861 N N . ILE B 1 39 ? -4.928 -9.783 -9.418 1.00 16.65 39 ILE B N 1
ATOM 862 C CA . ILE B 1 39 ? -5.554 -8.489 -9.130 1.00 16.28 39 ILE B CA 1
ATOM 863 C C . ILE B 1 39 ? -4.506 -7.460 -8.706 1.00 14.87 39 ILE B C 1
ATOM 864 O O . ILE B 1 39 ? -4.552 -6.304 -9.129 1.00 15.27 39 ILE B O 1
ATOM 869 N N . ARG B 1 40 ? -3.556 -7.890 -7.907 1.00 14.51 40 ARG B N 1
ATOM 870 C CA . ARG B 1 40 ? -2.478 -6.997 -7.525 1.00 14.23 40 ARG B CA 1
ATOM 871 C C . ARG B 1 40 ? -1.743 -6.429 -8.753 1.00 14.09 40 ARG B C 1
ATOM 872 O O . ARG B 1 40 ? -1.366 -5.288 -8.763 1.00 14.33 40 ARG B O 1
ATOM 880 N N . GLU B 1 41 ? -1.535 -7.260 -9.767 1.00 14.98 41 GLU B N 1
ATOM 881 C CA . GLU B 1 41 ? -0.862 -6.797 -10.985 1.00 15.05 41 GLU B CA 1
ATOM 882 C C . GLU B 1 41 ? -1.712 -5.785 -11.740 1.00 14.86 41 GLU B C 1
ATOM 883 O O . GLU B 1 41 ? -1.207 -4.808 -12.290 1.00 15.44 41 GLU B O 1
ATOM 889 N N . MET B 1 42 ? -3.033 -5.974 -11.761 1.00 14.47 42 MET B N 1
ATOM 890 C CA . MET B 1 42 ? -3.907 -4.978 -12.321 1.00 15.63 42 MET B CA 1
ATOM 891 C C . MET B 1 42 ? -3.794 -3.644 -11.594 1.00 14.87 42 MET B C 1
ATOM 892 O O . MET B 1 42 ? -3.766 -2.562 -12.193 1.00 15.17 42 MET B O 1
ATOM 897 N N . ILE B 1 43 ? -3.753 -3.708 -10.261 1.00 14.29 43 ILE B N 1
ATOM 898 C CA . ILE B 1 43 ? -3.587 -2.543 -9.446 1.00 14.55 43 ILE B CA 1
ATOM 899 C C . ILE B 1 43 ? -2.229 -1.861 -9.730 1.00 13.73 43 ILE B C 1
ATOM 900 O O . ILE B 1 43 ? -2.173 -0.635 -9.868 1.00 14.52 43 ILE B O 1
ATOM 905 N N . TRP B 1 44 ? -1.164 -2.649 -9.822 1.00 13.97 44 TRP B N 1
ATOM 906 C CA . TRP B 1 44 ? 0.158 -2.137 -10.156 1.00 14.27 44 TRP B CA 1
ATOM 907 C C . TRP B 1 44 ? 0.089 -1.332 -11.448 1.00 14.30 44 TRP B C 1
ATOM 908 O O . TRP B 1 44 ? 0.587 -0.223 -11.555 1.00 14.51 44 TRP B O 1
ATOM 919 N N . GLU B 1 45 ? -0.551 -1.906 -12.459 1.00 14.25 45 GLU B N 1
ATOM 920 C CA A GLU B 1 45 ? -0.667 -1.269 -13.753 0.50 14.65 45 GLU B CA 1
ATOM 921 C CA B GLU B 1 45 ? -0.697 -1.263 -13.767 0.50 15.17 45 GLU B CA 1
ATOM 922 C C . GLU B 1 45 ? -1.416 0.061 -13.655 1.00 14.50 45 GLU B C 1
ATOM 923 O O . GLU B 1 45 ? -1.023 1.046 -14.312 1.00 15.44 45 GLU B O 1
ATOM 934 N N . GLN B 1 46 ? -2.513 0.095 -12.917 1.00 14.49 46 GLN B N 1
ATOM 935 C CA . GLN B 1 46 ? -3.279 1.333 -12.777 1.00 14.83 46 GLN B CA 1
ATOM 936 C C . GLN B 1 46 ? -2.498 2.398 -12.038 1.00 14.93 46 GLN B C 1
ATOM 937 O O . GLN B 1 46 ? -2.520 3.571 -12.437 1.00 15.90 46 GLN B O 1
ATOM 943 N N . ILE B 1 47 ? -1.832 2.036 -10.949 1.00 14.45 47 ILE B N 1
ATOM 944 C CA . ILE B 1 47 ? -1.010 2.996 -10.239 1.00 15.02 47 ILE B CA 1
ATOM 945 C C . ILE B 1 47 ? 0.078 3.536 -11.139 1.00 15.51 47 ILE B C 1
ATOM 946 O O . ILE B 1 47 ? 0.290 4.758 -11.223 1.00 16.49 47 ILE B O 1
ATOM 951 N N . ALA B 1 48 ? 0.785 2.643 -11.819 1.00 14.95 48 ALA B N 1
ATOM 952 C CA . ALA B 1 48 ? 1.888 3.076 -12.657 1.00 16.84 48 ALA B CA 1
ATOM 953 C C . ALA B 1 48 ? 1.416 4.024 -13.746 1.00 18.78 48 ALA B C 1
ATOM 954 O O . ALA B 1 48 ? 2.086 5.018 -14.063 1.00 20.84 48 ALA B O 1
ATOM 956 N N . GLY B 1 49 ? 0.263 3.716 -14.340 1.00 17.73 49 GLY B N 1
ATOM 957 C CA . GLY B 1 49 ? -0.265 4.490 -15.455 1.00 19.40 49 GLY B CA 1
ATOM 958 C C . GLY B 1 49 ? -0.867 5.814 -15.025 1.00 20.14 49 GLY B C 1
ATOM 959 O O . GLY B 1 49 ? -0.825 6.787 -15.795 1.00 23.68 49 GLY B O 1
ATOM 960 N N . LEU B 1 50 ? -1.407 5.903 -13.806 1.00 19.10 50 LEU B N 1
ATOM 961 C CA . LEU B 1 50 ? -2.188 7.067 -13.404 1.00 19.05 50 LEU B CA 1
ATOM 962 C C . LEU B 1 50 ? -1.572 7.956 -12.348 1.00 20.86 50 LEU B C 1
ATOM 963 O O . LEU B 1 50 ? -2.118 9.025 -12.085 1.00 26.22 50 LEU B O 1
ATOM 968 N N . ALA B 1 51 ? -0.506 7.548 -11.685 1.00 20.34 51 ALA B N 1
ATOM 969 C CA . ALA B 1 51 ? -0.047 8.285 -10.499 1.00 24.04 51 ALA B CA 1
ATOM 970 C C . ALA B 1 51 ? 0.315 9.724 -10.832 1.00 30.00 51 ALA B C 1
ATOM 971 O O . ALA B 1 51 ? 0.093 10.658 -9.988 1.00 29.74 51 ALA B O 1
ATOM 973 N N . GLU B 1 52 ? 0.866 9.914 -12.043 1.00 36.48 52 GLU B N 1
ATOM 974 C CA . GLU B 1 52 ? 1.095 11.232 -12.589 1.00 35.30 52 GLU B CA 1
ATOM 975 C C . GLU B 1 52 ? 2.115 11.919 -11.674 1.00 27.98 52 GLU B C 1
ATOM 976 O O . GLU B 1 52 ? 3.186 11.344 -11.489 1.00 34.88 52 GLU B O 1
ATOM 982 N N . GLU B 1 53 ? 1.691 13.049 -11.064 1.00 34.73 53 GLU B N 1
ATOM 983 C CA . GLU B 1 53 ? 2.438 13.967 -10.206 1.00 39.09 53 GLU B CA 1
ATOM 984 C C . GLU B 1 53 ? 2.373 13.567 -8.772 1.00 29.12 53 GLU B C 1
ATOM 985 O O . GLU B 1 53 ? 2.985 14.208 -7.944 1.00 41.91 53 GLU B O 1
ATOM 987 N N . GLY B 1 54 ? 1.741 12.446 -8.486 1.00 29.00 54 GLY B N 1
ATOM 988 C CA . GLY B 1 54 ? 1.657 11.996 -7.136 1.00 24.86 54 GLY B CA 1
ATOM 989 C C . GLY B 1 54 ? 2.691 10.979 -6.750 1.00 21.41 54 GLY B C 1
ATOM 990 O O . GLY B 1 54 ? 3.673 10.773 -7.414 1.00 23.54 54 GLY B O 1
ATOM 991 N N . ASN B 1 55 ? 2.456 10.390 -5.592 1.00 19.73 55 ASN B N 1
ATOM 992 C CA . ASN B 1 55 ? 3.365 9.414 -4.982 1.00 20.66 55 ASN B CA 1
ATOM 993 C C . ASN B 1 55 ? 2.517 8.284 -4.428 1.00 18.39 55 ASN B C 1
ATOM 994 O O . ASN B 1 55 ? 1.496 8.523 -3.773 1.00 19.44 55 ASN B O 1
ATOM 999 N N . VAL B 1 56 ? 2.937 7.057 -4.698 1.00 16.86 56 VAL B N 1
ATOM 1000 C CA . VAL B 1 56 ? 2.217 5.888 -4.248 1.00 15.73 56 VAL B CA 1
ATOM 1001 C C . VAL B 1 56 ? 3.178 4.841 -3.708 1.00 16.18 56 VAL B C 1
ATOM 1002 O O . VAL B 1 56 ? 4.258 4.638 -4.267 1.00 16.76 56 VAL B O 1
ATOM 1006 N N . VAL B 1 57 ? 2.755 4.166 -2.653 1.00 15.76 57 VAL B N 1
ATOM 1007 C CA . VAL B 1 57 ? 3.426 2.982 -2.179 1.00 16.21 57 VAL B CA 1
ATOM 1008 C C . VAL B 1 57 ? 2.467 1.810 -2.223 1.00 14.75 57 VAL B C 1
ATOM 1009 O O . VAL B 1 57 ? 1.354 1.914 -1.717 1.00 15.95 57 VAL B O 1
ATOM 1013 N N . MET B 1 58 ? 2.906 0.671 -2.757 1.00 14.79 58 MET B N 1
ATOM 1014 C CA . MET B 1 58 ? 2.229 -0.620 -2.614 1.00 14.42 58 MET B CA 1
ATOM 1015 C C . MET B 1 58 ? 3.078 -1.491 -1.722 1.00 14.15 58 MET B C 1
ATOM 1016 O O . MET B 1 58 ? 4.278 -1.583 -1.956 1.00 15.54 58 MET B O 1
ATOM 1021 N N . ALA B 1 59 ? 2.470 -2.224 -0.808 1.00 13.97 59 ALA B N 1
ATOM 1022 C CA . ALA B 1 59 ? 3.162 -3.221 0.003 1.00 14.26 59 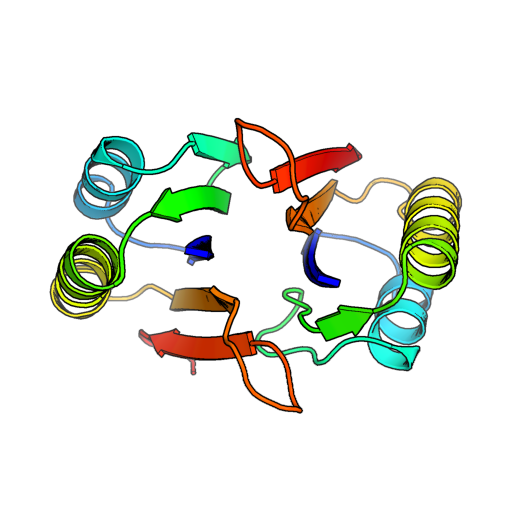ALA B CA 1
ATOM 1023 C C . ALA B 1 59 ? 2.284 -4.458 0.137 1.00 13.85 59 ALA B C 1
ATOM 1024 O O . ALA B 1 59 ? 1.076 -4.323 0.388 1.00 14.50 59 ALA B O 1
ATOM 1026 N N . TRP B 1 60 ? 2.839 -5.648 -0.049 1.00 13.90 60 TRP B N 1
ATOM 1027 C CA . TRP B 1 60 ? 2.028 -6.845 -0.021 1.00 13.91 60 TRP B CA 1
ATOM 1028 C C . TRP B 1 60 ? 2.791 -7.983 0.660 1.00 14.16 60 TRP B C 1
ATOM 1029 O O . TRP B 1 60 ? 4.019 -8.048 0.652 1.00 14.10 60 TRP B O 1
ATOM 1040 N N . ALA B 1 61 ? 2.035 -8.888 1.248 1.00 14.03 61 ALA B N 1
ATOM 1041 C CA . ALA B 1 61 ? 2.590 -10.035 1.975 1.00 14.39 61 ALA B CA 1
ATOM 1042 C C . ALA B 1 61 ? 3.108 -11.073 0.988 1.00 15.34 61 ALA B C 1
ATOM 1043 O O . ALA B 1 61 ? 2.492 -11.326 -0.049 1.00 16.41 61 ALA B O 1
ATOM 1045 N N . THR B 1 62 ? 4.240 -11.680 1.340 1.00 15.86 62 THR B N 1
ATOM 1046 C CA . THR B 1 62 ? 4.903 -12.702 0.541 1.00 15.97 62 THR B CA 1
ATOM 1047 C C . THR B 1 62 ? 5.380 -13.846 1.401 1.00 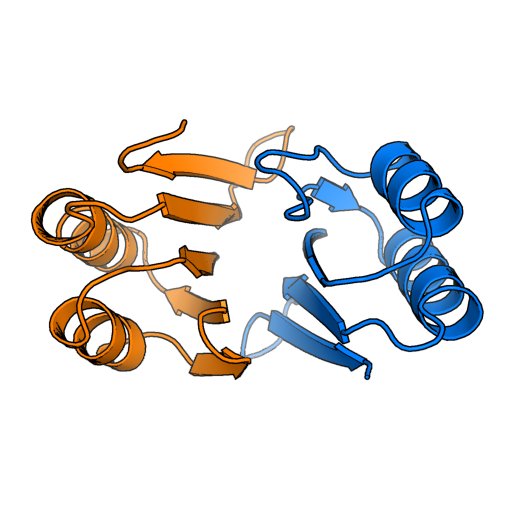16.95 62 THR B C 1
ATOM 1048 O O . THR B 1 62 ? 5.676 -13.686 2.567 1.00 19.51 62 THR B O 1
ATOM 1052 N N . ASN B 1 63 ? 5.546 -15.012 0.770 1.00 17.18 63 ASN B N 1
ATOM 1053 C CA . ASN B 1 63 ? 6.127 -16.179 1.390 1.00 17.83 63 ASN B CA 1
ATOM 1054 C C . ASN B 1 63 ? 7.601 -16.165 1.212 1.00 17.92 63 ASN B C 1
ATOM 1055 O O . ASN B 1 63 ? 8.181 -17.070 0.622 1.00 20.51 63 ASN B O 1
ATOM 1060 N N . THR B 1 64 ? 8.248 -15.187 1.809 1.00 16.97 64 THR B N 1
ATOM 1061 C CA . THR B 1 64 ? 9.682 -15.011 1.818 1.00 16.28 64 THR B CA 1
ATOM 1062 C C . THR B 1 64 ? 10.121 -14.703 3.232 1.00 15.98 64 THR B C 1
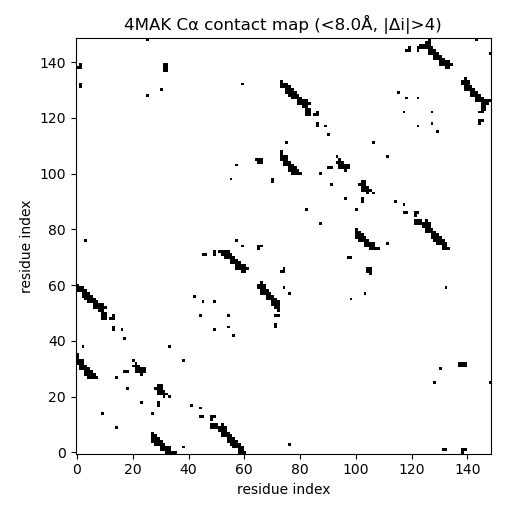ATOM 1063 O O . THR B 1 64 ? 9.310 -14.390 4.098 1.00 17.14 64 THR B O 1
ATOM 1067 N N . GLU B 1 65 ? 11.424 -14.791 3.482 1.00 16.47 65 GLU B N 1
ATOM 1068 C CA . GLU B 1 65 ? 11.923 -14.509 4.815 1.00 17.41 65 GLU B CA 1
ATOM 1069 C C . GLU B 1 65 ? 11.625 -13.084 5.222 1.00 16.24 65 GLU B C 1
ATOM 1070 O O . GLU B 1 65 ? 11.279 -12.835 6.362 1.00 18.83 65 GLU B O 1
ATOM 1076 N N . THR B 1 66 ? 11.719 -12.143 4.302 1.00 16.01 66 THR B N 1
ATOM 1077 C CA . THR B 1 66 ? 11.372 -10.742 4.587 1.00 16.21 66 THR B CA 1
ATOM 1078 C C . THR B 1 66 ? 9.900 -10.647 4.965 1.00 15.32 66 THR B C 1
ATOM 1079 O O . THR B 1 66 ? 9.511 -9.892 5.858 1.00 16.36 66 THR B O 1
ATOM 1083 N N . GLY B 1 67 ? 9.057 -11.388 4.254 1.00 15.19 67 GLY B N 1
ATOM 1084 C CA . GLY B 1 67 ? 7.640 -11.469 4.545 1.00 15.28 67 GLY B CA 1
ATOM 1085 C C . GLY B 1 67 ? 6.750 -10.525 3.784 1.00 14.64 67 GLY B C 1
ATOM 1086 O O . GLY B 1 67 ? 5.533 -10.602 3.868 1.00 15.35 67 GLY B O 1
ATOM 1087 N N . PHE B 1 68 ? 7.340 -9.604 3.067 1.00 15.28 68 PHE B N 1
ATOM 1088 C CA . PHE B 1 68 ? 6.617 -8.644 2.284 1.00 14.80 68 PHE B CA 1
ATOM 1089 C C . PHE B 1 68 ? 7.515 -8.141 1.168 1.00 14.54 68 PHE B C 1
ATOM 1090 O O . PHE B 1 68 ? 8.752 -8.243 1.249 1.00 15.53 68 PHE B O 1
ATOM 1098 N N . GLU B 1 69 ? 6.900 -7.562 0.167 1.00 14.64 69 GLU B N 1
ATOM 1099 C CA . GLU B 1 69 ? 7.549 -6.800 -0.860 1.00 15.24 69 GLU B CA 1
ATOM 1100 C C . GLU B 1 69 ? 6.831 -5.491 -1.035 1.00 14.34 69 GLU B C 1
ATOM 1101 O O . GLU B 1 69 ? 5.678 -5.361 -0.659 1.00 15.28 69 GLU B O 1
ATOM 1107 N N . PHE B 1 70 ? 7.486 -4.517 -1.631 1.00 14.90 70 PHE B N 1
ATOM 1108 C CA . PHE B 1 70 ? 6.874 -3.227 -1.854 1.00 14.46 70 PHE B CA 1
ATOM 1109 C C . PHE B 1 70 ? 7.391 -2.589 -3.135 1.00 14.87 70 PHE B C 1
ATOM 1110 O O . PHE B 1 70 ? 8.427 -2.969 -3.674 1.00 15.69 70 PHE B O 1
ATOM 1118 N N . GLN B 1 71 ? 6.671 -1.576 -3.601 1.00 14.55 71 GLN B N 1
ATOM 1119 C CA . GLN B 1 71 ? 7.063 -0.779 -4.744 1.00 14.48 71 GLN B CA 1
ATOM 1120 C C . GLN B 1 71 ? 6.587 0.625 -4.531 1.00 15.05 71 GLN B C 1
ATOM 1121 O O . GLN B 1 71 ? 5.434 0.833 -4.185 1.00 15.72 71 GLN B O 1
ATOM 1127 N N . THR B 1 72 ? 7.442 1.590 -4.792 1.00 16.05 72 THR B N 1
ATOM 1128 C CA . THR B 1 72 ? 7.056 2.984 -4.834 1.00 16.98 72 THR B CA 1
ATOM 1129 C C . THR B 1 72 ? 6.919 3.469 -6.287 1.00 16.97 72 THR B C 1
ATOM 1130 O O . THR B 1 72 ? 7.550 2.946 -7.211 1.00 18.34 72 THR B O 1
ATOM 1134 N N . PHE B 1 73 ? 6.124 4.507 -6.456 1.00 17.07 73 PHE B N 1
ATOM 1135 C CA . PHE B 1 73 ? 5.755 5.043 -7.760 1.00 18.03 73 PHE B CA 1
ATOM 1136 C C . PHE B 1 73 ? 5.633 6.557 -7.671 1.00 19.39 73 PHE B C 1
ATOM 1137 O O . PHE B 1 73 ? 5.252 7.072 -6.627 1.00 19.65 73 PHE B O 1
ATOM 1145 N N . GLY B 1 74 ? 5.846 7.237 -8.792 1.00 22.03 74 GLY B N 1
ATOM 1146 C CA . GLY B 1 74 ? 5.483 8.664 -8.926 1.00 22.53 74 GLY B CA 1
ATOM 1147 C C . GLY B 1 74 ? 6.664 9.600 -8.943 1.00 25.32 74 GLY B C 1
ATOM 1148 O O . GLY B 1 74 ? 7.788 9.246 -9.296 1.00 26.04 74 GLY B O 1
ATOM 1149 N N . LEU B 1 75 ? 6.384 10.824 -8.541 1.00 28.89 75 LEU B N 1
ATOM 1150 C CA . LEU B 1 75 ? 7.279 11.971 -8.772 1.00 37.97 75 LEU B CA 1
ATOM 1151 C C . LEU B 1 75 ? 8.529 12.012 -7.874 1.00 39.46 75 LEU B C 1
ATOM 1152 O O . LEU B 1 75 ? 9.586 12.473 -8.304 1.00 47.92 75 LEU B O 1
ATOM 1157 N N . ASN B 1 76 ? 8.367 11.596 -6.611 1.00 36.69 76 ASN B N 1
ATOM 1158 C CA . ASN B 1 76 ? 9.368 11.787 -5.513 1.00 39.29 76 ASN B CA 1
ATOM 1159 C C . ASN B 1 76 ? 9.647 10.449 -4.826 1.00 35.22 76 ASN B C 1
ATOM 1160 O O . ASN B 1 76 ? 9.269 10.226 -3.658 1.00 46.91 76 ASN B O 1
ATOM 1165 N N . ARG B 1 77 ? 10.255 9.536 -5.548 1.00 49.91 77 ARG B N 1
ATOM 1166 C CA . ARG B 1 77 ? 10.591 8.268 -4.961 1.00 48.58 77 ARG B CA 1
ATOM 1167 C C . ARG B 1 77 ? 11.947 8.478 -4.226 1.00 50.18 77 ARG B C 1
ATOM 1168 O O . ARG B 1 77 ? 12.603 7.546 -3.741 1.00 60.59 77 ARG B O 1
#

Organism: Escherichia coli (strain K12) (NCBI:txid83333)

InterPro domains:
  IPR010152 CRISPR-associated protein Cas2 subtype [PF09707] (3-88)
  IPR010152 CRISPR-associated protein Cas2 subtype [TIGR01873] (3-88)

Secondary structure (DSSP, 8-state):
-EEEEEEES--HHHHHHHHHHSEEEETTEEEEE--HHHHHHHHHHHHHH-TT-EEEEEEE-SSSS-EEEEEE-/-EEEEEEES--HHHHHHHHHHSEEEETTEEEEE--HHHHHHHHHHHHHH-TTSEEEEEEE-SSSS-EEEEEEES--

GO terms:
  GO:0005515 protein binding (F, IPI)
  GO:0043571 maintenance of CRISPR repeat elements (P, IMP)
  GO:0043571 maintenance of CRISPR repeat elem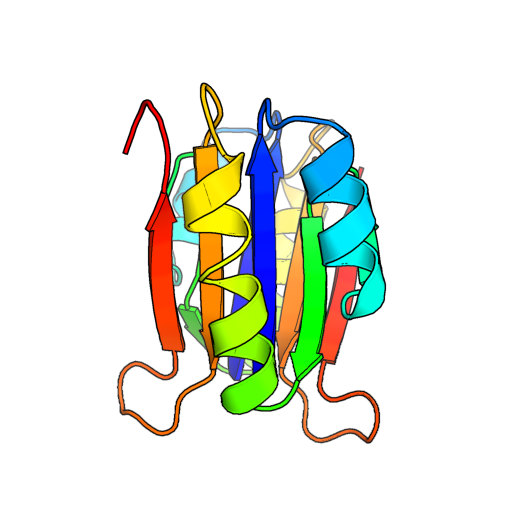ents (P, IDA)
  GO:0099048 CRISPR-cas system (P, IDA)

Foldseek 3Di:
DKKKKAKDQFDVVLVVVLVVAWDCPDVRITMHDDDPVVVVVNVVSCQVGRVPMKMKMKAADPDPVGIDMDIDD/DKKKKAKDPWDPVLVVVLVVAWDDPDVRITIDDDDPVVVVVNVVSCQVTREAMKMKMKDADPDPVGIDMDIHHDPD

B-factor: mean 23.54, std 11.98, range [12.46, 101.74]

Radius of gyration: 14.43 Å; Cα contacts (8 Å, |Δi|>4): 311; chains: 2; bounding box: 26×31×39 Å

CATH classification: 3.30.70.240

Solvent-accessible surface area: 7707 Å² total; per-residue (Å²): 61,3,0,2,0,3,14,76,127,17,29,114,153,0,84,43,87,2,57,114,74,9,92,67,25,64,78,5,1,1,1,5,69,15,63,55,178,53,31,99,82,0,82,107,28,0,60,60,38,7,144,167,0,48,2,3,0,2,17,19,31,167,78,181,84,5,22,87,78,66,60,27,95,52,4,0,2,0,1,8,68,117,17,28,116,148,0,82,44,87,1,57,115,66,9,92,69,24,66,68,3,0,0,1,5,72,16,55,63,168,51,42,94,89,0,85,102,49,0,54,61,18,4,131,64,0,13,2,4,0,2,28,23,36,160,68,183,84,5,16,81,80,52,23,14,33,120,108,188